Protein AF-A0A1X1ZMD5-F1 (afdb_monomer_lite)

Secondary structure (DSSP, 8-state):
--EEEEEEETT-TTS--SEEPPPBSSHHHHHHHHHHHHHHH-TT-EEEE-SSTTEEEEEE-TTTT--EEEEEEEEEETTS-------S------------

Structure (mmCIF, N/CA/C/O backbone):
data_AF-A0A1X1ZMD5-F1
#
_entry.id   AF-A0A1X1ZMD5-F1
#
loop_
_atom_site.group_PDB
_atom_site.id
_atom_site.type_symbol
_atom_site.label_atom_id
_atom_site.label_alt_id
_atom_site.label_comp_id
_atom_site.label_asym_id
_atom_site.label_entity_id
_atom_site.label_seq_id
_atom_site.pdbx_PDB_ins_code
_atom_site.Cartn_x
_atom_site.Cartn_y
_atom_site.Cartn_z
_atom_site.occupancy
_atom_site.B_iso_or_equiv
_atom_site.auth_seq_id
_atom_site.auth_comp_id
_atom_site.auth_asym_id
_atom_site.auth_atom_id
_atom_site.pdbx_PDB_model_num
ATOM 1 N N . MET A 1 1 ? -12.654 0.901 14.928 1.00 72.44 1 MET A N 1
ATOM 2 C CA . MET A 1 1 ? -11.365 0.567 14.294 1.00 72.44 1 MET A CA 1
ATOM 3 C C . MET A 1 1 ? -11.586 -0.031 12.915 1.00 72.44 1 MET A C 1
ATOM 5 O O . MET A 1 1 ? -11.745 -1.242 12.788 1.00 72.44 1 MET A O 1
ATOM 9 N N . SER A 1 2 ? -11.624 0.828 11.898 1.00 89.25 2 SER A N 1
ATOM 10 C CA . SER A 1 2 ? -11.449 0.409 10.505 1.00 89.25 2 SER A CA 1
ATOM 11 C C . SER A 1 2 ? -10.007 0.691 10.080 1.00 89.25 2 SER A C 1
ATOM 13 O O . SER A 1 2 ? -9.268 1.397 10.770 1.00 89.25 2 SER A O 1
ATOM 15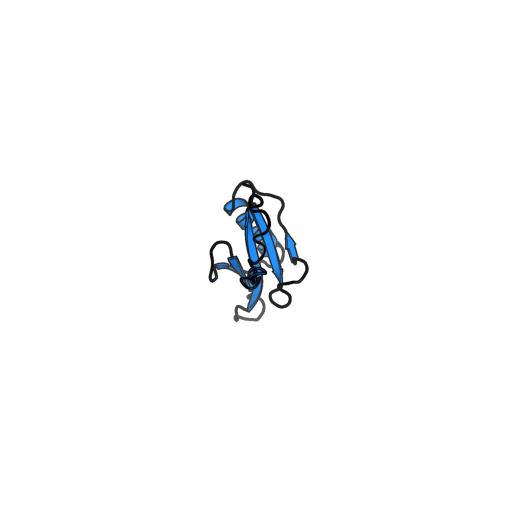 N N . TYR A 1 3 ? -9.601 0.112 8.958 1.00 90.56 3 TYR A N 1
ATOM 16 C CA . TYR A 1 3 ? -8.269 0.255 8.388 1.00 90.56 3 TYR A CA 1
ATOM 17 C C . TYR A 1 3 ? -8.374 0.726 6.944 1.00 90.56 3 TYR A C 1
ATOM 19 O O . TYR A 1 3 ? -9.247 0.262 6.209 1.00 90.56 3 TYR A O 1
ATOM 27 N N . ILE A 1 4 ? -7.472 1.608 6.532 1.00 92.69 4 ILE A N 1
ATOM 28 C CA . ILE A 1 4 ? -7.329 2.051 5.144 1.00 92.69 4 ILE A CA 1
ATOM 29 C C . ILE A 1 4 ? -5.905 1.739 4.696 1.00 92.69 4 ILE A C 1
ATOM 31 O O . ILE A 1 4 ? -4.954 1.919 5.453 1.00 92.69 4 ILE A O 1
ATOM 35 N N . ALA A 1 5 ? -5.775 1.237 3.472 1.00 93.44 5 ALA A N 1
ATOM 36 C CA . ALA A 1 5 ? -4.512 1.085 2.777 1.00 93.44 5 ALA A CA 1
ATOM 37 C C . ALA A 1 5 ? -4.348 2.225 1.767 1.00 93.44 5 ALA A C 1
ATOM 39 O O . ALA A 1 5 ? -5.204 2.423 0.904 1.00 93.44 5 ALA A O 1
ATOM 40 N N . THR A 1 6 ? -3.230 2.934 1.851 1.00 94.12 6 THR A N 1
ATOM 41 C CA . THR A 1 6 ? -2.892 4.056 0.975 1.00 94.12 6 THR A CA 1
ATOM 42 C C . THR A 1 6 ? -1.596 3.740 0.247 1.00 94.12 6 THR A C 1
ATOM 44 O O . THR A 1 6 ? -0.620 3.332 0.872 1.00 94.12 6 THR A O 1
ATOM 47 N N . ILE A 1 7 ? -1.583 3.922 -1.072 1.00 93.94 7 ILE A N 1
ATOM 48 C CA . ILE A 1 7 ? -0.395 3.764 -1.910 1.00 93.94 7 ILE A CA 1
ATOM 49 C C . ILE A 1 7 ? 0.065 5.153 -2.350 1.00 93.94 7 ILE A C 1
ATOM 51 O O . ILE A 1 7 ? -0.684 5.865 -3.018 1.00 93.94 7 ILE A O 1
ATOM 55 N N . THR A 1 8 ? 1.290 5.536 -2.007 1.00 94.06 8 THR A N 1
ATOM 56 C CA . THR A 1 8 ? 1.912 6.810 -2.394 1.00 94.06 8 THR A CA 1
ATOM 57 C C . THR A 1 8 ? 3.117 6.587 -3.295 1.00 94.06 8 THR A C 1
ATOM 59 O O . THR A 1 8 ? 3.833 5.589 -3.184 1.00 94.06 8 THR A O 1
ATOM 62 N N . ASP A 1 9 ? 3.338 7.526 -4.209 1.00 89.88 9 ASP A N 1
ATOM 63 C CA . ASP A 1 9 ? 4.512 7.521 -5.073 1.00 89.88 9 ASP A CA 1
ATOM 64 C C . ASP A 1 9 ? 5.772 7.846 -4.258 1.00 89.88 9 ASP A C 1
ATOM 66 O O . ASP A 1 9 ? 5.787 8.789 -3.467 1.00 89.88 9 ASP A O 1
ATOM 70 N N . VAL A 1 10 ? 6.852 7.081 -4.446 1.00 88.62 10 VAL A N 1
ATOM 71 C CA . VAL A 1 10 ? 8.083 7.302 -3.662 1.00 88.62 10 VAL A CA 1
ATOM 72 C C . VAL A 1 10 ? 8.826 8.585 -4.028 1.00 88.62 10 VAL A C 1
ATOM 74 O O . VAL A 1 10 ? 9.620 9.076 -3.229 1.00 88.62 10 VAL A O 1
ATOM 77 N N . THR A 1 11 ? 8.606 9.125 -5.226 1.00 86.94 11 THR A N 1
ATOM 78 C CA . THR A 1 11 ? 9.202 10.391 -5.672 1.00 86.94 11 THR A CA 1
ATOM 79 C C . THR A 1 11 ? 8.380 11.596 -5.215 1.00 86.94 11 THR A C 1
ATOM 81 O O . THR A 1 11 ? 8.903 12.710 -5.168 1.00 86.94 11 THR A O 1
ATOM 84 N N . GLN A 1 12 ? 7.119 11.373 -4.825 1.00 87.06 12 GLN A N 1
ATOM 85 C CA . GLN A 1 12 ? 6.194 12.386 -4.322 1.00 87.06 12 GLN A CA 1
ATOM 86 C C . GLN A 1 12 ? 5.428 11.884 -3.079 1.00 87.06 12 GLN A C 1
ATOM 88 O O . GLN A 1 12 ? 4.211 11.698 -3.146 1.00 87.06 12 GLN A O 1
ATOM 93 N N . PRO A 1 13 ? 6.105 11.692 -1.931 1.00 77.69 13 PRO A N 1
ATOM 94 C CA . PRO A 1 13 ? 5.475 11.151 -0.723 1.00 77.69 13 PRO A CA 1
ATOM 95 C C . PRO A 1 13 ? 4.378 12.061 -0.146 1.00 77.69 13 PRO A C 1
ATOM 97 O O . PRO A 1 13 ? 3.396 11.559 0.389 1.00 77.69 13 PRO A O 1
ATOM 100 N N . ASP A 1 14 ? 4.508 13.382 -0.311 1.00 82.81 14 ASP A N 1
ATOM 101 C CA . ASP A 1 14 ? 3.502 14.383 0.081 1.00 82.81 14 ASP A CA 1
ATOM 102 C C . ASP A 1 14 ? 2.467 14.673 -1.031 1.00 82.81 14 ASP A C 1
ATOM 104 O O . ASP A 1 14 ? 1.696 15.632 -0.954 1.00 82.81 14 ASP A O 1
ATOM 108 N N . GLY A 1 15 ? 2.490 13.894 -2.118 1.00 83.94 15 GLY A N 1
ATOM 109 C CA . GLY A 1 15 ? 1.559 14.010 -3.236 1.00 83.94 15 GLY A CA 1
ATOM 110 C C . GLY A 1 15 ? 0.189 13.394 -2.947 1.00 83.94 15 GLY A C 1
ATOM 111 O O . GLY A 1 15 ? -0.050 12.793 -1.900 1.00 83.94 15 GLY A O 1
ATOM 112 N N . MET A 1 16 ? -0.733 13.513 -3.910 1.00 89.88 16 MET A N 1
ATOM 113 C CA . MET A 1 16 ? -1.967 12.725 -3.847 1.00 89.88 16 MET A CA 1
ATOM 114 C C . MET A 1 16 ? -1.618 11.233 -3.895 1.00 89.88 16 MET A C 1
ATOM 116 O O . MET A 1 16 ? -0.744 10.845 -4.678 1.00 89.88 16 MET A O 1
ATOM 120 N N . PRO A 1 17 ? -2.304 10.392 -3.105 1.00 91.44 17 PRO A N 1
ATOM 121 C CA . PRO A 1 17 ? -2.081 8.961 -3.169 1.00 91.44 17 PRO A CA 1
ATOM 122 C C . PRO A 1 17 ? -2.400 8.447 -4.572 1.00 91.44 17 PRO A C 1
ATOM 124 O O . PRO A 1 17 ? -3.375 8.863 -5.203 1.00 91.44 17 PRO A O 1
ATOM 127 N N . LEU A 1 18 ? -1.576 7.517 -5.048 1.00 92.50 18 LEU A N 1
ATOM 128 C CA . LEU A 1 18 ? -1.809 6.795 -6.296 1.00 92.50 18 LEU A CA 1
ATOM 129 C C . LEU A 1 18 ? -3.101 5.980 -6.204 1.00 92.50 18 LEU A C 1
ATOM 131 O O . LEU A 1 18 ? -3.830 5.840 -7.185 1.00 92.50 18 LEU A O 1
ATOM 135 N N . TRP A 1 19 ? -3.380 5.448 -5.013 1.00 94.75 19 TRP A N 1
ATOM 136 C CA . TRP A 1 19 ? -4.587 4.694 -4.724 1.00 94.75 19 TRP A CA 1
ATOM 137 C C . TRP A 1 19 ? -4.883 4.666 -3.221 1.00 94.75 19 TRP A C 1
ATOM 139 O O . TRP A 1 19 ? -3.970 4.667 -2.396 1.00 94.75 19 TRP A O 1
ATOM 149 N N . GLU A 1 20 ? -6.165 4.594 -2.876 1.00 94.19 20 GLU A N 1
ATOM 150 C CA . GLU A 1 20 ? -6.656 4.440 -1.508 1.00 94.19 20 GLU A CA 1
ATOM 151 C C . GLU A 1 20 ? -7.755 3.369 -1.471 1.00 94.19 20 GLU A C 1
ATOM 153 O 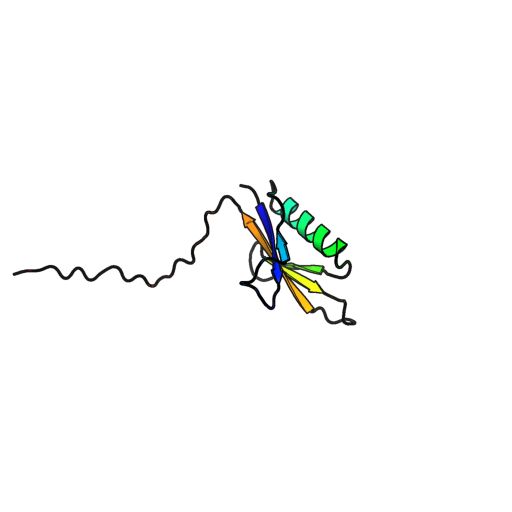O . GLU A 1 20 ? -8.641 3.331 -2.334 1.00 94.19 20 GLU A O 1
ATOM 158 N N . SER A 1 21 ? -7.693 2.475 -0.483 1.00 94.00 21 SER A N 1
ATOM 159 C CA . SER A 1 21 ? -8.691 1.425 -0.294 1.00 94.00 21 SER A CA 1
ATOM 160 C C . SER A 1 21 ? -9.949 1.949 0.404 1.00 94.00 21 SER A C 1
ATOM 162 O O . SER A 1 21 ? -9.847 2.796 1.289 1.00 94.00 21 SER A O 1
ATOM 164 N N . PRO A 1 22 ? -11.131 1.355 0.159 1.00 92.81 22 PRO A N 1
ATOM 165 C CA . PRO A 1 22 ? -12.273 1.556 1.049 1.00 92.81 22 PRO A CA 1
ATOM 166 C C . PRO A 1 22 ? -11.962 1.041 2.463 1.00 92.81 22 PRO A C 1
ATOM 168 O O . PRO A 1 22 ? -11.152 0.125 2.625 1.00 92.81 22 PRO A O 1
ATOM 171 N N . GLU A 1 23 ? -12.652 1.571 3.473 1.00 92.75 23 GLU A N 1
ATOM 172 C CA . GLU A 1 23 ? -12.495 1.150 4.869 1.00 92.75 23 GLU A CA 1
ATOM 173 C C . GLU A 1 23 ? -12.680 -0.361 5.049 1.00 92.75 23 GLU A C 1
ATOM 175 O O . GLU A 1 23 ? -13.676 -0.947 4.618 1.00 92.75 23 GLU A O 1
ATOM 180 N N . GLN A 1 24 ? -11.714 -0.990 5.715 1.00 91.94 24 GLN A N 1
ATOM 181 C CA . GLN A 1 24 ? -11.697 -2.420 5.984 1.00 91.94 24 GLN A CA 1
ATOM 182 C C . GLN A 1 24 ? -11.846 -2.726 7.472 1.00 91.94 24 GLN A C 1
ATOM 184 O O . GLN A 1 24 ? -11.324 -1.995 8.313 1.00 91.94 24 GLN A O 1
ATOM 189 N N . PRO A 1 25 ? -12.478 -3.855 7.830 1.00 90.25 25 PRO A N 1
ATOM 190 C CA . PRO A 1 25 ? -12.621 -4.255 9.227 1.00 90.25 25 PRO A CA 1
ATOM 191 C C . PRO A 1 25 ? -11.299 -4.721 9.861 1.00 90.25 25 PRO A C 1
ATOM 193 O O . PRO A 1 25 ? -11.207 -4.801 11.082 1.00 90.25 25 PRO A O 1
ATOM 196 N N . THR A 1 26 ? -10.281 -5.064 9.058 1.00 90.75 26 THR A N 1
ATOM 197 C CA . THR A 1 26 ? -8.972 -5.524 9.551 1.00 90.75 26 THR A CA 1
ATOM 198 C C . THR A 1 26 ? -7.819 -4.987 8.701 1.00 90.75 26 THR A C 1
ATOM 200 O O . THR A 1 26 ? -7.975 -4.799 7.492 1.00 90.75 26 THR A O 1
ATOM 203 N N . ALA A 1 27 ? -6.638 -4.824 9.311 1.00 90.31 27 ALA A N 1
ATOM 204 C CA . ALA A 1 27 ? -5.408 -4.449 8.604 1.00 90.31 27 ALA A CA 1
ATOM 205 C C . ALA A 1 27 ? -5.051 -5.448 7.492 1.00 90.31 27 ALA A C 1
ATOM 207 O O . ALA A 1 27 ? -4.615 -5.051 6.416 1.00 90.31 27 ALA A O 1
ATOM 208 N N . LYS A 1 28 ? -5.294 -6.746 7.722 1.00 91.56 28 LYS A N 1
ATOM 209 C CA . LYS A 1 28 ? -5.064 -7.788 6.717 1.00 91.56 28 LYS A CA 1
ATOM 210 C C . LYS A 1 28 ? -5.966 -7.611 5.494 1.00 91.56 28 LYS A C 1
ATOM 212 O O . LYS A 1 28 ? -5.477 -7.700 4.379 1.00 91.56 28 LYS A O 1
ATOM 217 N N . SER A 1 29 ? -7.250 -7.316 5.688 1.00 91.94 29 SER A N 1
ATOM 218 C CA . SER A 1 29 ? -8.166 -7.056 4.570 1.00 91.94 29 SER A CA 1
ATOM 219 C C . SER A 1 29 ? -7.752 -5.821 3.761 1.00 91.94 29 SER A C 1
ATOM 221 O O . SER A 1 29 ? -7.865 -5.835 2.539 1.00 91.94 29 SER A O 1
ATOM 223 N N . ALA A 1 30 ? -7.239 -4.774 4.420 1.00 92.88 30 ALA A N 1
ATOM 224 C CA . ALA A 1 30 ? -6.709 -3.588 3.738 1.00 92.88 30 ALA A CA 1
ATOM 225 C C . ALA A 1 30 ? -5.451 -3.921 2.924 1.00 92.88 30 ALA A C 1
ATOM 227 O O . ALA A 1 30 ? -5.356 -3.548 1.755 1.00 92.88 30 ALA A O 1
ATOM 228 N N . TYR A 1 31 ? -4.535 -4.695 3.513 1.00 93.31 31 TYR A N 1
ATOM 229 C CA . TYR A 1 31 ? -3.349 -5.209 2.833 1.00 93.31 31 TYR A CA 1
ATOM 230 C C . TYR A 1 31 ? -3.711 -6.062 1.607 1.00 93.31 31 TYR A C 1
ATOM 232 O O . TYR A 1 31 ? -3.217 -5.795 0.517 1.00 93.31 31 TYR A O 1
ATOM 240 N N . ASP A 1 32 ? -4.606 -7.046 1.757 1.00 94.00 32 ASP A N 1
ATOM 241 C CA . ASP A 1 32 ? -4.991 -7.966 0.676 1.00 94.00 32 ASP A CA 1
ATOM 242 C C . ASP A 1 32 ? -5.631 -7.201 -0.509 1.00 94.00 32 ASP A C 1
ATOM 244 O O . ASP A 1 32 ? -5.434 -7.562 -1.671 1.00 94.00 32 ASP A O 1
ATOM 248 N N . LEU A 1 33 ? -6.364 -6.107 -0.248 1.00 95.06 33 LEU A N 1
ATOM 249 C CA . LEU A 1 33 ? -6.887 -5.236 -1.309 1.00 95.06 33 LEU A CA 1
ATOM 250 C C . LEU A 1 33 ? -5.788 -4.457 -2.034 1.00 95.06 33 LEU A C 1
ATOM 252 O O . LEU A 1 33 ? -5.839 -4.359 -3.262 1.00 95.06 33 LEU A O 1
ATOM 256 N N . ALA A 1 34 ? -4.822 -3.907 -1.297 1.00 94.12 34 ALA A N 1
ATOM 257 C CA . ALA A 1 34 ? -3.686 -3.205 -1.885 1.00 94.12 34 ALA A CA 1
ATOM 258 C C . ALA A 1 34 ? -2.830 -4.151 -2.737 1.00 94.12 34 ALA A C 1
ATOM 260 O O . ALA A 1 34 ? -2.502 -3.827 -3.877 1.00 94.12 34 ALA A O 1
ATOM 261 N N . GLU A 1 35 ? -2.547 -5.349 -2.222 1.00 93.88 35 GLU A N 1
ATOM 262 C CA . GLU A 1 35 ? -1.834 -6.404 -2.941 1.00 93.88 35 GLU A CA 1
ATOM 263 C C . GLU A 1 35 ? -2.550 -6.779 -4.235 1.00 93.88 35 GLU A C 1
ATOM 265 O O . GLU A 1 35 ? -1.949 -6.768 -5.308 1.00 93.88 35 GLU A O 1
ATOM 270 N N . HIS A 1 36 ? -3.860 -7.013 -4.172 1.00 94.75 36 HIS A N 1
ATOM 271 C CA . HIS A 1 36 ? -4.643 -7.329 -5.358 1.00 94.75 36 HIS A CA 1
ATOM 272 C C . HIS A 1 36 ? -4.709 -6.166 -6.364 1.00 94.75 36 HIS A C 1
ATOM 274 O O . HIS A 1 36 ? -4.715 -6.404 -7.574 1.00 94.75 36 HIS A O 1
ATOM 280 N N . HIS A 1 37 ? -4.746 -4.911 -5.902 1.00 93.50 37 HIS A N 1
ATOM 281 C CA . HIS A 1 37 ? -4.702 -3.735 -6.775 1.00 93.50 37 HIS A CA 1
ATOM 282 C C . HIS A 1 37 ? -3.363 -3.620 -7.518 1.00 93.50 37 HIS A C 1
ATOM 284 O O . HIS A 1 37 ? -3.355 -3.444 -8.742 1.00 93.50 37 HIS A O 1
ATOM 290 N N . ILE A 1 38 ? -2.251 -3.763 -6.789 1.00 92.38 38 ILE A N 1
ATOM 291 C CA . ILE A 1 38 ? -0.893 -3.730 -7.341 1.00 92.38 38 ILE A CA 1
ATOM 292 C C . ILE A 1 38 ? -0.719 -4.878 -8.327 1.00 92.38 38 ILE A C 1
ATOM 294 O O . ILE A 1 38 ? -0.440 -4.626 -9.491 1.00 92.38 38 ILE A O 1
ATOM 298 N N . HIS A 1 39 ? -1.019 -6.113 -7.926 1.00 91.06 39 HIS A N 1
ATOM 299 C CA . HIS A 1 39 ? -0.811 -7.292 -8.767 1.00 91.06 39 HIS A CA 1
ATOM 300 C C . HIS A 1 39 ? -1.676 -7.294 -10.039 1.00 91.06 39 HIS A C 1
ATOM 302 O O . HIS A 1 39 ? -1.283 -7.832 -11.072 1.00 91.06 39 HIS A O 1
ATOM 308 N N . ARG A 1 40 ? -2.861 -6.669 -10.004 1.00 92.00 40 ARG A N 1
ATOM 309 C CA . ARG A 1 40 ? -3.694 -6.491 -11.204 1.00 92.00 40 ARG A CA 1
ATOM 310 C C . ARG A 1 40 ? -3.082 -5.494 -12.190 1.00 92.00 40 ARG A C 1
ATOM 312 O O . ARG A 1 40 ? -3.244 -5.669 -13.396 1.00 92.00 40 ARG A O 1
ATOM 319 N N . SER A 1 41 ? -2.459 -4.434 -11.685 1.00 88.94 41 SER A N 1
ATOM 320 C CA . SER A 1 41 ? -1.920 -3.342 -12.505 1.00 88.94 41 SER A CA 1
ATOM 321 C C . SER A 1 41 ? -0.491 -3.629 -12.973 1.00 88.94 41 SER A C 1
ATOM 323 O O . SER A 1 41 ? -0.132 -3.279 -14.093 1.00 88.94 41 SER A O 1
ATOM 325 N N . GLN A 1 42 ? 0.296 -4.277 -12.115 1.00 89.12 42 GLN A N 1
ATOM 326 C CA . GLN A 1 42 ? 1.700 -4.639 -12.274 1.00 89.12 42 GLN A CA 1
ATOM 327 C C . GLN A 1 42 ? 1.931 -6.018 -11.614 1.00 89.12 42 GLN A C 1
ATOM 329 O O . GLN A 1 42 ? 2.221 -6.102 -10.421 1.00 89.12 42 GLN A O 1
ATOM 334 N N . PRO A 1 43 ? 1.760 -7.131 -12.347 1.00 87.44 43 PRO A N 1
ATOM 335 C CA . PRO A 1 43 ? 1.832 -8.478 -11.769 1.00 87.44 43 PRO A CA 1
ATOM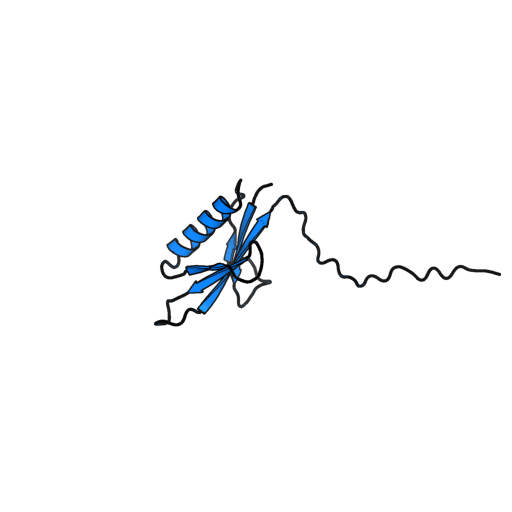 336 C C . PRO A 1 43 ? 3.235 -8.874 -11.284 1.00 87.44 43 PRO A C 1
ATOM 338 O O . PRO A 1 43 ? 3.359 -9.750 -10.430 1.00 87.44 43 PRO A O 1
ATOM 341 N N . ASP A 1 44 ? 4.280 -8.228 -11.802 1.00 88.69 44 ASP A N 1
ATOM 342 C CA . ASP A 1 44 ? 5.678 -8.460 -11.416 1.00 88.69 44 ASP A CA 1
ATOM 343 C C . ASP A 1 44 ? 6.122 -7.626 -10.196 1.00 88.69 44 ASP A C 1
ATOM 345 O O . ASP A 1 44 ? 7.249 -7.774 -9.702 1.00 88.69 44 ASP A O 1
ATOM 349 N N . ASP A 1 45 ? 5.253 -6.742 -9.701 1.00 90.31 45 ASP A N 1
ATOM 350 C CA . ASP A 1 45 ? 5.531 -5.936 -8.520 1.00 90.31 45 ASP A CA 1
ATOM 351 C C . ASP A 1 45 ? 5.351 -6.767 -7.244 1.00 90.31 45 ASP A C 1
ATOM 353 O O . ASP A 1 45 ? 4.425 -7.569 -7.102 1.00 90.31 45 ASP A O 1
ATOM 357 N N . VAL A 1 46 ? 6.252 -6.555 -6.286 1.00 90.38 46 VAL A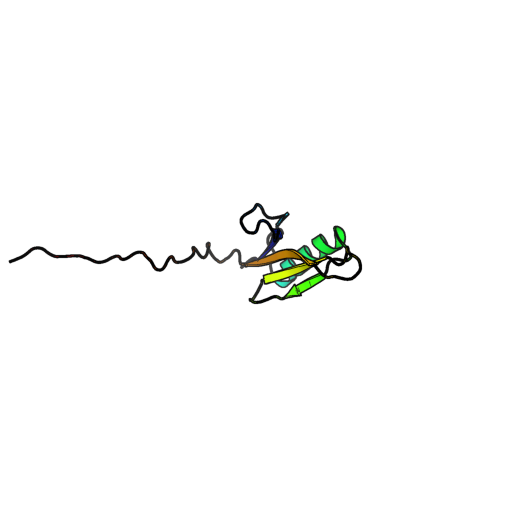 N 1
ATOM 358 C CA . VAL A 1 46 ? 6.283 -7.273 -5.009 1.00 90.38 46 VAL A CA 1
ATOM 359 C C . VAL A 1 46 ? 6.157 -6.286 -3.862 1.00 90.38 46 VAL A C 1
ATOM 361 O O . VAL A 1 46 ? 6.821 -5.250 -3.836 1.00 90.38 46 VAL A O 1
ATOM 364 N N . ILE A 1 47 ? 5.336 -6.637 -2.878 1.00 91.19 47 ILE A N 1
ATOM 365 C CA . ILE A 1 47 ? 5.197 -5.881 -1.637 1.00 91.19 47 ILE A CA 1
ATOM 366 C C . ILE A 1 47 ? 6.101 -6.515 -0.585 1.00 91.19 47 ILE A C 1
ATOM 368 O O . ILE A 1 47 ? 6.040 -7.720 -0.343 1.00 91.19 47 ILE A O 1
ATOM 372 N N . ALA A 1 48 ? 6.949 -5.707 0.044 1.00 90.31 48 ALA A N 1
ATOM 373 C CA . ALA A 1 48 ? 7.827 -6.150 1.118 1.00 90.31 48 ALA A CA 1
ATOM 374 C C . ALA A 1 48 ? 7.753 -5.179 2.303 1.00 90.31 48 ALA A C 1
ATOM 376 O O . ALA A 1 48 ? 7.682 -3.966 2.085 1.00 90.31 48 ALA A O 1
ATOM 377 N N . PRO A 1 49 ? 7.779 -5.677 3.553 1.00 87.88 49 PRO A N 1
ATOM 378 C CA . PRO A 1 49 ? 7.862 -4.807 4.717 1.00 87.88 49 PRO A CA 1
ATOM 379 C C . PRO A 1 49 ? 9.164 -4.005 4.675 1.00 87.88 49 PRO A C 1
ATOM 381 O O . PRO A 1 49 ? 10.196 -4.497 4.209 1.00 87.88 49 PRO A O 1
ATOM 384 N N . ILE A 1 50 ? 9.105 -2.774 5.167 1.00 85.12 50 ILE A N 1
ATOM 385 C CA . ILE A 1 50 ? 10.290 -1.941 5.376 1.00 85.12 50 ILE A CA 1
ATOM 386 C C . ILE A 1 50 ? 10.473 -1.678 6.879 1.00 85.12 50 ILE A C 1
ATOM 388 O O . ILE A 1 50 ? 10.179 -2.557 7.689 1.00 85.12 50 ILE A O 1
ATOM 392 N N . ASP A 1 51 ? 10.992 -0.515 7.265 1.00 77.19 51 ASP A N 1
ATOM 393 C CA . ASP A 1 51 ? 11.153 -0.137 8.667 1.00 77.19 51 ASP A CA 1
ATOM 394 C C . ASP A 1 51 ? 9.865 0.512 9.191 1.00 77.19 51 ASP A C 1
ATOM 396 O O . ASP A 1 51 ? 9.500 1.607 8.774 1.00 77.19 51 ASP A O 1
ATOM 400 N N . GLY A 1 52 ? 9.178 -0.167 10.112 1.00 69.06 52 GLY A N 1
ATOM 401 C CA . GLY A 1 52 ? 7.963 0.336 10.759 1.00 69.06 52 GLY A CA 1
ATOM 402 C C . GLY A 1 52 ? 6.782 -0.629 10.679 1.00 69.06 52 GLY A C 1
ATOM 403 O O . GLY A 1 52 ? 6.692 -1.488 9.804 1.00 69.06 52 GLY A O 1
ATOM 404 N N . TRP A 1 53 ? 5.856 -0.515 11.632 1.00 75.81 53 TRP A N 1
ATOM 405 C CA . TRP A 1 53 ? 4.618 -1.292 11.602 1.00 75.81 53 TRP A CA 1
ATOM 406 C C . TRP A 1 53 ? 3.617 -0.637 10.649 1.00 75.81 53 TRP A C 1
ATOM 408 O O . TRP A 1 53 ? 3.318 0.544 10.791 1.00 75.81 53 TRP A O 1
ATOM 418 N N . GLY A 1 54 ? 3.086 -1.410 9.699 1.00 78.19 54 GLY A N 1
ATOM 419 C CA . GLY A 1 54 ? 2.072 -0.925 8.759 1.00 78.19 54 GLY A CA 1
ATOM 420 C C . GLY A 1 54 ? 2.622 -0.175 7.543 1.00 78.19 54 GLY A C 1
ATOM 421 O O . GLY A 1 54 ? 1.817 0.315 6.757 1.00 78.19 54 GLY A O 1
ATOM 422 N N . GLU A 1 55 ? 3.945 -0.122 7.354 1.00 89.19 55 GLU A N 1
ATOM 423 C CA . GLU A 1 55 ? 4.574 0.460 6.165 1.00 89.19 55 GLU A CA 1
ATOM 424 C C . GLU A 1 55 ? 5.286 -0.612 5.326 1.00 89.19 55 GLU A C 1
ATOM 426 O O . GLU A 1 55 ? 6.075 -1.422 5.822 1.00 89.19 55 GLU A O 1
ATOM 431 N N . TYR A 1 56 ? 4.996 -0.614 4.029 1.00 92.38 56 TYR A N 1
ATOM 432 C CA . TYR A 1 56 ? 5.506 -1.575 3.063 1.00 92.38 56 TYR A CA 1
ATOM 433 C C . TYR A 1 56 ? 6.044 -0.839 1.835 1.00 92.38 56 TYR A C 1
ATOM 435 O O . TYR A 1 56 ? 5.487 0.158 1.380 1.00 92.38 56 TYR A O 1
ATOM 443 N N . GLY A 1 57 ? 7.133 -1.341 1.266 1.00 92.56 57 GLY A N 1
ATOM 444 C CA . GLY A 1 57 ? 7.631 -0.901 -0.032 1.00 92.56 57 GLY A CA 1
ATOM 445 C C . GLY A 1 57 ? 7.022 -1.740 -1.150 1.00 92.56 57 GLY A C 1
ATOM 446 O O . GLY A 1 57 ? 6.966 -2.965 -1.039 1.00 92.56 57 GLY A O 1
ATOM 447 N N . VAL A 1 58 ? 6.614 -1.085 -2.235 1.00 92.62 58 VAL A N 1
ATOM 448 C CA . VAL A 1 58 ? 6.246 -1.739 -3.496 1.00 92.62 58 VAL A CA 1
ATOM 449 C C . VAL A 1 58 ? 7.455 -1.692 -4.421 1.00 92.62 58 VAL A C 1
ATOM 451 O O . VAL A 1 58 ? 7.967 -0.611 -4.723 1.00 92.62 58 VAL A O 1
ATOM 454 N N . TRP A 1 59 ? 7.925 -2.861 -4.841 1.00 92.00 59 TRP A N 1
ATOM 455 C CA . TRP A 1 59 ? 9.144 -3.043 -5.620 1.00 92.00 59 TRP A CA 1
ATOM 456 C C . TRP A 1 59 ? 8.811 -3.594 -6.998 1.00 92.00 59 TRP A C 1
ATOM 458 O O . TRP A 1 59 ? 8.291 -4.703 -7.102 1.00 92.00 59 TRP A O 1
ATOM 468 N N . SER A 1 60 ? 9.160 -2.847 -8.043 1.00 89.12 60 SER A N 1
ATOM 469 C CA . SER A 1 60 ? 8.978 -3.290 -9.420 1.00 89.12 60 SER A CA 1
ATOM 470 C C . SER A 1 60 ? 10.207 -4.018 -9.946 1.00 89.12 60 SER A C 1
ATOM 472 O O . SER A 1 60 ? 11.345 -3.600 -9.703 1.00 89.12 60 SER A O 1
ATOM 474 N N . HIS A 1 61 ? 9.966 -5.107 -10.679 1.00 82.00 61 HIS A N 1
ATOM 475 C CA . HIS A 1 61 ? 10.988 -5.932 -11.335 1.00 82.00 61 HIS A CA 1
ATOM 476 C C . HIS A 1 61 ? 11.029 -5.748 -12.859 1.00 82.00 61 HIS A C 1
ATOM 478 O O . HIS A 1 61 ? 11.747 -6.484 -13.540 1.00 82.00 61 HIS A O 1
ATOM 484 N N . ALA A 1 62 ? 10.293 -4.769 -13.397 1.00 68.50 62 ALA A N 1
ATOM 485 C CA . ALA A 1 62 ? 10.157 -4.549 -14.836 1.00 68.50 62 ALA A CA 1
ATOM 486 C C . ALA A 1 62 ? 11.505 -4.304 -15.560 1.00 68.50 62 ALA A C 1
ATOM 488 O O . ALA A 1 62 ? 11.655 -4.664 -16.728 1.00 68.50 62 ALA A O 1
ATOM 489 N N . ASP A 1 63 ? 12.521 -3.781 -14.865 1.00 63.66 63 ASP A N 1
ATOM 490 C CA . ASP A 1 63 ? 13.833 -3.419 -15.426 1.00 63.66 63 ASP A CA 1
ATOM 491 C C . ASP A 1 63 ? 14.897 -4.533 -15.333 1.00 63.66 63 ASP A C 1
ATOM 493 O O . ASP A 1 63 ? 16.022 -4.328 -14.866 1.00 63.66 63 ASP A O 1
ATOM 497 N N . GLY A 1 64 ? 14.569 -5.745 -15.789 1.00 58.75 64 GLY A N 1
ATOM 498 C CA . GLY A 1 64 ? 15.587 -6.755 -16.118 1.00 58.75 64 GLY A CA 1
ATOM 499 C C . GLY A 1 64 ? 16.442 -7.249 -14.940 1.00 58.75 64 GLY A C 1
ATOM 500 O O . GLY A 1 64 ? 17.604 -7.611 -15.133 1.00 58.75 64 GLY A O 1
ATOM 501 N N . GLY A 1 65 ? 15.875 -7.279 -13.728 1.00 61.81 65 GLY A N 1
ATOM 502 C CA . GLY A 1 65 ? 16.470 -7.933 -12.555 1.00 61.81 65 GLY A CA 1
ATOM 503 C C . GLY A 1 65 ? 16.922 -7.011 -11.420 1.00 61.81 65 GLY A C 1
ATOM 504 O O . GLY A 1 65 ? 17.420 -7.512 -10.413 1.00 61.81 65 GLY A O 1
ATOM 505 N N . ARG A 1 66 ? 16.746 -5.686 -11.533 1.00 72.12 66 ARG A N 1
ATOM 506 C CA . ARG A 1 66 ? 16.907 -4.770 -10.390 1.00 72.12 66 ARG A CA 1
ATOM 507 C C . ARG A 1 66 ? 15.547 -4.379 -9.831 1.00 72.12 66 ARG A C 1
ATOM 509 O O . ARG A 1 66 ? 14.803 -3.654 -10.480 1.00 72.12 66 ARG A O 1
ATOM 516 N N . SER A 1 67 ? 15.260 -4.829 -8.614 1.00 82.88 67 SER A N 1
ATOM 517 C CA . SER A 1 67 ? 14.090 -4.396 -7.854 1.00 82.88 67 SER A CA 1
ATOM 518 C C . SER A 1 67 ? 14.236 -2.913 -7.514 1.00 82.88 67 SER A C 1
ATOM 520 O O . SER A 1 67 ? 15.149 -2.531 -6.780 1.00 82.88 67 SER A O 1
ATOM 522 N N . THR A 1 68 ? 13.348 -2.077 -8.043 1.00 89.25 68 THR A N 1
ATOM 523 C CA . THR A 1 68 ? 13.305 -0.644 -7.724 1.00 89.25 68 THR A CA 1
ATOM 524 C C . THR A 1 68 ? 12.052 -0.361 -6.919 1.00 89.25 68 THR A C 1
ATOM 526 O O . THR A 1 68 ? 10.967 -0.794 -7.300 1.00 89.25 68 THR A O 1
ATOM 529 N N . ARG A 1 69 ? 12.178 0.352 -5.796 1.00 90.12 69 ARG A N 1
ATOM 530 C CA . ARG A 1 69 ? 11.003 0.789 -5.038 1.00 90.12 69 ARG A CA 1
ATOM 531 C C . ARG A 1 69 ? 10.284 1.863 -5.850 1.00 90.12 69 ARG A C 1
ATOM 533 O O . ARG A 1 69 ? 10.900 2.869 -6.183 1.00 90.12 69 ARG A O 1
ATOM 540 N N . VAL A 1 70 ? 9.014 1.634 -6.160 1.00 91.81 70 VAL A N 1
ATOM 541 C CA . VAL A 1 70 ? 8.182 2.522 -6.993 1.00 91.81 70 VAL A CA 1
ATOM 542 C C . VAL A 1 70 ? 7.049 3.167 -6.203 1.00 91.81 70 VAL A C 1
ATOM 544 O O . VAL A 1 70 ? 6.637 4.277 -6.519 1.00 91.81 70 VAL A O 1
ATOM 547 N N . ALA A 1 71 ? 6.592 2.524 -5.129 1.00 93.19 71 ALA A N 1
ATOM 548 C CA . ALA A 1 71 ? 5.587 3.097 -4.245 1.00 93.19 71 ALA A CA 1
ATOM 549 C C . ALA A 1 71 ? 5.796 2.684 -2.781 1.00 93.19 71 ALA A C 1
ATOM 551 O O . ALA A 1 71 ? 6.592 1.793 -2.451 1.00 93.19 71 ALA A O 1
ATOM 552 N N . THR A 1 72 ? 5.065 3.353 -1.902 1.00 93.25 72 THR A N 1
ATOM 553 C CA . THR A 1 72 ? 4.924 3.014 -0.487 1.00 93.25 72 THR A CA 1
ATOM 554 C C . THR A 1 72 ? 3.474 2.659 -0.225 1.00 93.25 72 THR A C 1
ATOM 556 O O . THR A 1 72 ? 2.582 3.383 -0.647 1.00 93.25 72 THR A O 1
ATOM 559 N N . LEU A 1 73 ? 3.243 1.549 0.464 1.00 93.44 73 LEU A N 1
ATOM 560 C CA . LEU A 1 73 ? 1.944 1.154 0.983 1.00 93.44 73 LEU A CA 1
ATOM 561 C C . LEU A 1 73 ? 1.933 1.404 2.492 1.00 93.44 73 LEU A C 1
ATOM 563 O O . LEU A 1 73 ? 2.733 0.820 3.220 1.00 93.44 73 LEU A O 1
ATOM 567 N N . THR A 1 74 ? 0.991 2.213 2.955 1.00 92.44 74 THR A N 1
ATOM 568 C CA . THR A 1 74 ? 0.769 2.486 4.376 1.00 92.44 74 THR A CA 1
ATOM 569 C C . THR A 1 74 ? -0.612 1.990 4.778 1.00 92.44 74 THR A C 1
ATOM 571 O O . THR A 1 74 ? -1.590 2.231 4.073 1.00 92.44 74 THR A O 1
ATOM 574 N N . ILE A 1 75 ? -0.704 1.296 5.912 1.00 91.75 75 ILE A N 1
ATOM 575 C CA . ILE A 1 75 ? -1.969 0.855 6.502 1.00 91.75 75 ILE A CA 1
ATOM 576 C C . ILE A 1 75 ? -2.204 1.633 7.788 1.00 91.75 75 ILE A C 1
ATOM 578 O O . ILE A 1 75 ? -1.487 1.448 8.770 1.00 91.75 75 ILE A O 1
ATOM 582 N N . THR A 1 76 ? -3.228 2.478 7.790 1.00 90.31 76 THR A N 1
ATOM 583 C CA . THR A 1 76 ? -3.597 3.317 8.934 1.00 90.31 76 THR A CA 1
ATOM 584 C C . THR A 1 76 ? -4.919 2.863 9.539 1.00 90.31 76 THR A C 1
ATOM 586 O O . THR A 1 76 ? -5.775 2.283 8.868 1.00 90.31 76 THR A O 1
ATOM 589 N N . THR A 1 77 ? -5.090 3.103 10.837 1.00 87.75 77 THR A N 1
ATOM 590 C CA . THR A 1 77 ? -6.378 2.950 11.518 1.00 87.75 77 THR A CA 1
ATOM 591 C C . THR A 1 77 ? -7.189 4.227 11.359 1.00 87.75 77 THR A C 1
ATOM 593 O O . THR A 1 77 ? -6.707 5.294 11.723 1.00 87.75 77 THR A O 1
ATOM 596 N N . THR A 1 78 ? -8.444 4.135 10.925 1.00 78.75 78 THR A N 1
ATOM 597 C CA . THR A 1 78 ? -9.354 5.297 10.853 1.00 78.75 78 THR A CA 1
ATOM 598 C C . THR A 1 78 ? -9.875 5.756 12.217 1.00 78.75 78 THR A C 1
ATOM 600 O O . THR A 1 78 ? -10.577 6.757 12.308 1.00 78.75 78 THR A O 1
ATOM 603 N N . ASP A 1 79 ? -9.536 5.022 13.280 1.00 67.75 79 ASP A N 1
ATOM 604 C CA . ASP A 1 79 ? -9.864 5.358 14.672 1.00 67.75 79 ASP A CA 1
ATOM 605 C C . ASP A 1 79 ? -8.900 6.402 15.265 1.00 67.75 79 ASP A C 1
ATOM 607 O O . ASP A 1 79 ? -9.235 7.057 16.249 1.00 67.75 79 ASP A O 1
ATOM 611 N N . ASP A 1 80 ? -7.723 6.587 14.658 1.00 50.62 80 ASP A N 1
ATOM 612 C CA . ASP A 1 80 ? -6.756 7.587 15.099 1.00 50.62 80 ASP A CA 1
ATOM 613 C C . ASP A 1 80 ? -7.027 8.878 14.318 1.00 50.62 80 ASP A C 1
ATOM 615 O O . ASP A 1 80 ? -6.754 8.990 13.120 1.00 50.62 80 ASP A O 1
ATOM 619 N N . SER A 1 81 ? -7.627 9.856 15.008 1.00 43.97 81 SER A N 1
ATOM 620 C CA . SER A 1 81 ? -7.531 11.269 14.618 1.00 43.97 81 SER A CA 1
ATOM 621 C C . SER A 1 81 ? -6.095 11.561 14.192 1.00 43.97 81 SER A C 1
AT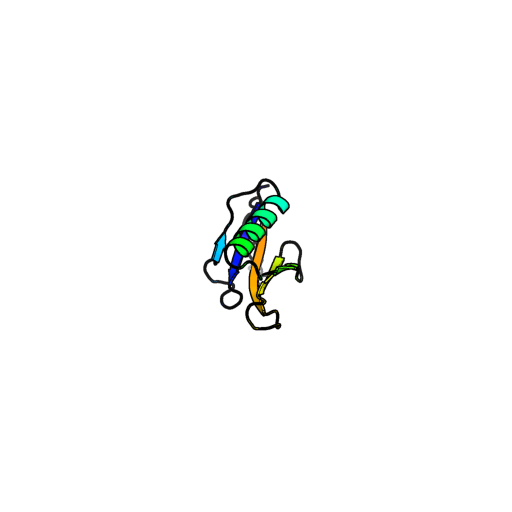OM 623 O O . SER A 1 81 ? -5.199 10.988 14.805 1.00 43.97 81 SER A O 1
ATOM 625 N N . PRO A 1 82 ? -5.850 12.419 13.181 1.00 45.00 82 PRO A N 1
ATOM 626 C CA . PRO A 1 82 ? -4.511 12.600 12.641 1.00 45.00 82 PRO A CA 1
ATOM 627 C C . PRO A 1 82 ? -3.539 12.784 13.798 1.00 45.00 82 PRO A C 1
ATOM 629 O O . PRO A 1 82 ? -3.710 13.713 14.594 1.00 45.00 82 PRO A O 1
ATOM 632 N N . ALA A 1 83 ? -2.552 11.890 13.900 1.00 45.84 83 ALA A N 1
ATOM 633 C CA . ALA A 1 83 ? -1.345 12.138 14.659 1.00 45.84 83 ALA A CA 1
ATOM 634 C C . ALA A 1 83 ? -0.690 13.353 14.002 1.00 45.84 83 ALA A C 1
ATOM 636 O O . ALA A 1 83 ? 0.182 13.253 13.141 1.00 45.84 83 ALA A O 1
ATOM 637 N N . GLN A 1 84 ? -1.208 14.528 14.353 1.00 37.97 84 GLN A N 1
ATOM 638 C CA . GLN A 1 84 ? -0.589 15.799 14.100 1.00 37.97 84 GLN A CA 1
ATOM 639 C C . GLN A 1 84 ? 0.837 15.610 14.610 1.00 37.97 84 GLN A C 1
ATOM 641 O O . GLN A 1 84 ? 0.990 15.178 15.762 1.00 37.97 84 GLN A O 1
ATOM 646 N N . PRO A 1 85 ? 1.871 15.837 13.780 1.00 43.03 85 PRO A N 1
ATOM 647 C CA . PRO A 1 85 ? 3.224 15.845 14.291 1.00 43.03 85 PRO A CA 1
ATOM 648 C C . PRO A 1 85 ? 3.191 16.813 15.465 1.00 43.03 85 PRO A C 1
ATOM 650 O O . PRO A 1 85 ? 2.884 17.995 15.300 1.00 43.03 85 PRO A O 1
ATOM 653 N N . SER A 1 86 ? 3.362 16.275 16.673 1.00 40.81 86 SER A N 1
ATOM 654 C CA . SER A 1 86 ? 3.540 17.092 17.856 1.00 40.81 86 SER A CA 1
ATOM 655 C C . SER A 1 86 ? 4.853 17.796 17.610 1.00 40.81 86 SER A C 1
ATOM 657 O O . SER A 1 86 ? 5.909 17.217 17.833 1.00 40.81 86 SER A O 1
ATOM 659 N N . ASP A 1 87 ? 4.779 18.988 17.033 1.00 43.81 87 ASP A N 1
ATOM 660 C CA . ASP A 1 87 ? 5.901 19.889 16.911 1.00 43.81 87 ASP A CA 1
ATOM 661 C C . ASP A 1 87 ? 6.363 20.158 18.351 1.00 43.81 87 ASP A C 1
ATOM 663 O O . ASP A 1 87 ? 5.618 20.769 19.124 1.00 43.81 87 ASP A O 1
ATOM 667 N N . PRO A 1 88 ? 7.537 19.671 18.792 1.00 47.03 88 PRO A N 1
ATOM 668 C CA . PRO A 1 88 ? 7.976 19.864 20.169 1.00 47.03 88 PRO A CA 1
ATOM 669 C C . PRO A 1 88 ? 8.518 21.288 20.398 1.00 47.03 88 PRO A C 1
ATOM 671 O O . PRO A 1 88 ? 9.293 21.516 21.325 1.00 47.03 88 PRO A O 1
ATOM 674 N N . ARG A 1 89 ? 8.148 22.268 19.559 1.00 48.47 89 ARG A N 1
ATOM 675 C CA . ARG A 1 89 ? 8.545 23.675 19.690 1.00 48.47 89 ARG A CA 1
ATOM 676 C C . ARG A 1 89 ? 7.351 24.623 19.693 1.00 48.47 89 ARG A C 1
ATOM 678 O O . ARG A 1 89 ? 7.276 25.559 18.905 1.00 48.47 89 ARG A O 1
ATOM 685 N N . ALA A 1 90 ? 6.481 24.465 20.678 1.00 40.81 90 ALA A N 1
ATOM 686 C CA . ALA A 1 90 ? 5.793 25.616 21.243 1.00 40.81 90 ALA A CA 1
ATOM 687 C C . ALA A 1 90 ? 6.348 25.844 22.656 1.00 40.81 90 ALA A C 1
ATOM 689 O O . ALA A 1 90 ? 5.888 25.183 23.586 1.00 40.81 90 ALA A O 1
ATOM 690 N N . PRO A 1 91 ? 7.343 26.729 22.863 1.00 48.59 91 PRO A N 1
ATOM 691 C CA . PRO A 1 91 ? 7.590 27.240 24.199 1.00 48.59 91 PRO A CA 1
ATOM 692 C C . PRO A 1 91 ? 6.369 28.080 24.592 1.00 48.59 91 PRO A C 1
ATOM 694 O O . PRO A 1 91 ? 6.209 29.223 24.172 1.00 48.59 91 PRO A O 1
ATOM 697 N N . THR A 1 92 ? 5.470 27.471 25.358 1.00 54.94 92 THR A N 1
ATOM 698 C CA . THR A 1 92 ? 4.624 28.206 26.292 1.00 54.94 92 THR A CA 1
ATOM 699 C C . THR A 1 92 ? 5.463 28.329 27.552 1.00 54.94 92 THR A C 1
ATOM 701 O O . THR A 1 92 ? 5.829 27.293 28.085 1.00 54.94 92 THR A O 1
ATOM 704 N N . GLU A 1 93 ? 5.822 29.558 27.931 1.00 53.66 93 GLU A N 1
ATOM 705 C CA . GLU A 1 93 ? 6.254 30.031 29.264 1.00 53.66 93 GLU A CA 1
ATOM 706 C C . GLU A 1 93 ? 7.328 31.120 29.114 1.00 53.66 93 GLU A C 1
ATOM 708 O O . GLU A 1 93 ? 8.511 30.845 28.949 1.00 53.66 93 GLU A O 1
ATOM 713 N N . ASP A 1 94 ? 6.892 32.378 29.181 1.00 51.25 94 ASP A N 1
ATOM 714 C CA . ASP A 1 94 ? 7.487 33.324 30.130 1.00 51.25 94 ASP A CA 1
ATOM 715 C C . ASP A 1 94 ? 6.364 34.247 30.620 1.00 51.25 94 ASP A C 1
ATOM 717 O O . ASP A 1 94 ? 6.126 35.352 30.129 1.00 51.25 94 ASP A O 1
ATOM 721 N N . ASP A 1 95 ? 5.599 33.698 31.561 1.00 57.25 95 ASP A N 1
ATOM 722 C CA . ASP A 1 95 ? 4.910 34.462 32.590 1.00 57.25 95 ASP A CA 1
ATOM 723 C C . ASP A 1 95 ? 5.997 35.148 33.431 1.00 57.25 95 ASP A C 1
ATOM 725 O O . ASP A 1 95 ? 6.456 34.614 34.436 1.00 57.25 95 ASP A O 1
ATOM 729 N N . GLN A 1 96 ? 6.473 36.318 32.997 1.00 55.06 96 GLN A N 1
ATOM 730 C CA . GLN A 1 96 ? 7.129 37.234 33.923 1.00 55.06 96 GLN A CA 1
ATOM 731 C C . GLN A 1 96 ? 6.095 38.192 34.483 1.00 55.06 96 GLN A C 1
ATOM 733 O O . GLN A 1 96 ? 5.832 39.292 33.990 1.00 55.06 96 GLN A O 1
ATOM 738 N N . ALA A 1 97 ? 5.490 37.668 35.545 1.00 52.56 97 ALA A N 1
ATOM 739 C CA . ALA A 1 97 ? 4.784 38.385 36.571 1.00 52.56 97 ALA A CA 1
ATOM 740 C C . ALA A 1 97 ? 5.470 39.714 36.923 1.00 52.56 97 ALA A C 1
ATOM 742 O O . ALA A 1 97 ? 6.669 39.830 37.177 1.00 52.56 97 ALA A O 1
ATOM 743 N N . ARG A 1 98 ? 4.605 40.716 36.943 1.00 53.88 98 ARG A N 1
ATOM 744 C CA . ARG A 1 98 ? 4.711 41.998 37.624 1.00 53.88 98 ARG A CA 1
ATOM 745 C C . ARG A 1 98 ? 5.092 41.804 39.107 1.00 53.88 98 ARG A C 1
ATOM 747 O O . ARG A 1 98 ? 4.731 40.784 39.683 1.00 53.88 98 ARG A O 1
ATOM 754 N N . GLU A 1 99 ? 5.649 42.872 39.696 1.00 41.97 99 GLU A N 1
ATOM 755 C CA . GLU A 1 99 ? 5.847 43.174 41.141 1.00 41.97 99 GLU A CA 1
ATOM 756 C C . GLU A 1 99 ? 7.291 42.964 41.654 1.00 41.97 99 GLU A C 1
ATOM 758 O O . GLU A 1 99 ? 7.982 42.070 41.1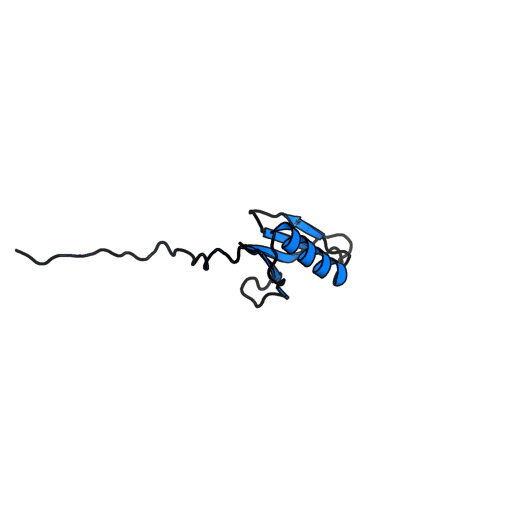62 1.00 41.97 99 GLU A O 1
ATOM 763 N N . PRO A 1 100 ? 7.825 43.803 42.576 1.00 57.97 100 PRO A N 1
ATOM 764 C CA . PRO A 1 100 ? 7.167 44.582 43.646 1.00 57.97 100 PRO A CA 1
ATOM 765 C C . PRO A 1 100 ? 6.848 46.061 43.359 1.00 57.97 100 PRO A C 1
ATOM 767 O O . PRO A 1 100 ? 7.464 46.662 42.450 1.00 57.97 100 PRO A O 1
#

pLDDT: mean 79.35, std 17.82, range [37.97, 95.06]

Radius of gyration: 19.77 Å; chains: 1; bounding box: 30×53×60 Å

Sequence (100 aa):
MSYIATITDVTQPDGMPLWESPEQPTAKSAYDLAEHHIHRSQPDDVIAPIDGWGEYGVWSHADGGRSTRVATLTITTTDDSPAQPSDPRAPTEDDQAREP

Organism: NCBI:txid244292

Foldseek 3Di:
DWKKKFKCFPVCNVDDTPDIDDTHPDLVVNVVVVVVVCCVVAVQWDWADDPDDQKIFIWHPPPPGDTDGGIIIGMDDPVDDPPPPPPVPDPDDDPPDDDD